Protein AF-A0A1R0KVY0-F1 (afdb_monomer_lite)

pLDDT: mean 84.38, std 12.81, range [40.25, 96.12]

Structure (mmCIF, N/CA/C/O backbone):
data_AF-A0A1R0KVY0-F1
#
_entry.id   AF-A0A1R0KVY0-F1
#
loop_
_atom_site.group_PDB
_atom_site.id
_atom_site.type_symbol
_atom_site.label_atom_id
_atom_site.label_alt_id
_atom_site.label_comp_id
_atom_site.label_asym_id
_atom_site.label_entity_id
_atom_site.label_seq_id
_atom_site.pdbx_PDB_ins_code
_atom_site.Cartn_x
_atom_site.Cartn_y
_atom_site.Cartn_z
_atom_site.occupancy
_atom_site.B_iso_or_equiv
_atom_site.auth_seq_id
_atom_site.auth_comp_id
_atom_site.auth_asym_id
_atom_site.auth_atom_id
_atom_site.pdbx_PDB_model_num
ATOM 1 N N . MET A 1 1 ? 13.710 7.139 -7.164 1.00 68.12 1 MET A N 1
ATOM 2 C CA . MET A 1 1 ? 12.888 6.381 -6.209 1.00 68.12 1 MET A CA 1
ATOM 3 C C . MET A 1 1 ? 11.463 6.122 -6.695 1.00 68.12 1 MET A C 1
ATOM 5 O O . MET A 1 1 ? 10.673 7.059 -6.857 1.00 68.12 1 MET A O 1
ATOM 9 N N . PHE A 1 2 ? 11.143 4.849 -6.929 1.00 74.94 2 PHE A N 1
ATOM 10 C CA . PHE A 1 2 ? 9.773 4.362 -7.120 1.00 74.94 2 PHE A CA 1
ATOM 11 C C . PHE A 1 2 ? 9.327 3.573 -5.892 1.00 74.94 2 PHE A C 1
ATOM 13 O O . PHE A 1 2 ? 10.147 2.952 -5.218 1.00 74.94 2 PHE A O 1
ATOM 20 N N . THR A 1 3 ? 8.024 3.618 -5.646 1.00 82.56 3 THR A N 1
ATOM 21 C CA . THR A 1 3 ? 7.345 2.920 -4.564 1.00 82.56 3 THR A CA 1
ATOM 22 C C . THR A 1 3 ? 6.184 2.162 -5.169 1.00 82.56 3 THR A C 1
ATOM 24 O O . THR A 1 3 ? 5.197 2.761 -5.602 1.00 82.56 3 THR A O 1
ATOM 27 N N . ASP A 1 4 ? 6.291 0.846 -5.179 1.00 87.94 4 ASP A N 1
ATOM 28 C CA . ASP A 1 4 ? 5.281 -0.018 -5.764 1.00 87.94 4 ASP A CA 1
ATOM 29 C C . ASP A 1 4 ? 4.568 -0.788 -4.655 1.00 87.94 4 ASP A C 1
ATOM 31 O O . ASP A 1 4 ? 5.200 -1.499 -3.878 1.00 87.94 4 ASP A O 1
ATOM 35 N N . VAL A 1 5 ? 3.243 -0.659 -4.580 1.00 89.44 5 VAL A N 1
ATOM 36 C CA . VAL A 1 5 ? 2.419 -1.496 -3.703 1.00 89.44 5 VAL A CA 1
ATOM 37 C C . VAL A 1 5 ? 1.972 -2.704 -4.504 1.00 89.44 5 VAL A C 1
ATOM 39 O O . VAL A 1 5 ? 1.269 -2.549 -5.501 1.00 89.44 5 VAL A O 1
ATOM 42 N N . PHE A 1 6 ? 2.366 -3.905 -4.098 1.00 91.56 6 PHE A N 1
ATOM 43 C CA . PHE A 1 6 ? 2.040 -5.124 -4.827 1.00 91.56 6 PHE A CA 1
ATOM 44 C C . PHE A 1 6 ? 1.429 -6.201 -3.937 1.00 91.56 6 PHE A C 1
ATOM 46 O O . PHE A 1 6 ? 1.715 -6.307 -2.747 1.00 91.56 6 PHE A O 1
ATOM 53 N N . SER A 1 7 ? 0.568 -7.005 -4.548 1.00 91.31 7 SER A N 1
ATOM 54 C CA . SER A 1 7 ? -0.065 -8.169 -3.942 1.00 91.31 7 SER A CA 1
ATOM 55 C C . SER A 1 7 ? 0.777 -9.414 -4.187 1.00 91.31 7 SER A C 1
ATOM 57 O O . SER A 1 7 ? 1.006 -9.770 -5.344 1.00 91.31 7 SER A O 1
ATOM 59 N N . ALA A 1 8 ? 1.112 -10.148 -3.131 1.00 86.00 8 ALA A N 1
ATOM 60 C CA . ALA A 1 8 ? 1.692 -11.480 -3.253 1.00 86.00 8 ALA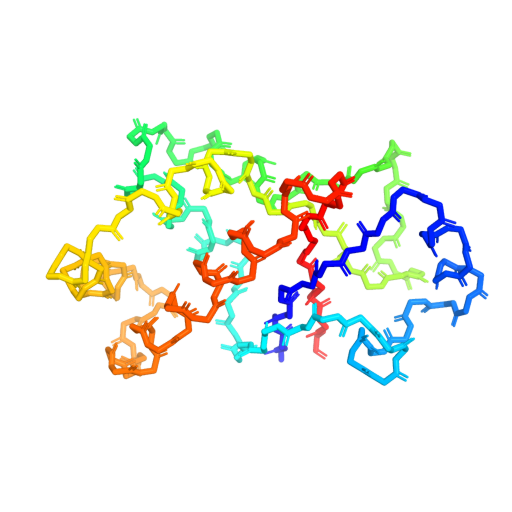 A CA 1
ATOM 61 C C . ALA A 1 8 ? 1.077 -12.456 -2.244 1.00 86.00 8 ALA A C 1
ATOM 63 O O . ALA A 1 8 ? 0.781 -12.105 -1.101 1.00 86.00 8 ALA A O 1
ATOM 64 N N . GLY A 1 9 ? 0.892 -13.702 -2.678 1.00 80.69 9 GLY A N 1
ATOM 65 C CA . GLY A 1 9 ? 0.482 -14.785 -1.792 1.00 80.69 9 GLY A CA 1
ATOM 66 C C . GLY A 1 9 ? 1.675 -15.299 -0.979 1.00 80.69 9 GLY A C 1
ATOM 67 O O . GLY A 1 9 ? 2.804 -15.276 -1.478 1.00 80.69 9 GLY A O 1
ATOM 68 N N . PRO A 1 10 ? 1.467 -15.845 0.233 1.00 72.19 10 PRO A N 1
ATOM 69 C CA . PRO A 1 10 ? 2.557 -16.396 1.046 1.00 72.19 10 PRO A CA 1
ATOM 70 C C . PRO A 1 10 ? 3.404 -17.441 0.297 1.00 72.19 10 PRO A C 1
ATOM 72 O O . PRO A 1 10 ? 4.618 -17.510 0.472 1.00 72.19 10 PRO A O 1
ATOM 75 N N . GLY A 1 11 ? 2.772 -18.218 -0.590 1.00 72.62 11 GLY A N 1
ATOM 76 C CA . GLY A 1 11 ? 3.431 -19.247 -1.396 1.00 72.62 11 GLY A CA 1
ATOM 77 C C . GLY A 1 11 ? 4.280 -18.736 -2.568 1.00 72.62 11 GLY A C 1
ATOM 78 O O . GLY A 1 11 ? 5.089 -19.503 -3.083 1.00 72.62 11 GLY A O 1
ATOM 79 N N . SER A 1 12 ? 4.142 -17.474 -3.000 1.00 80.06 12 SER A N 1
ATOM 80 C CA . SER A 1 12 ? 4.892 -16.933 -4.152 1.00 80.06 12 SER A CA 1
ATOM 81 C C . SER A 1 12 ? 6.171 -16.182 -3.756 1.00 80.06 12 SER A C 1
ATOM 83 O O . SER A 1 12 ? 7.087 -16.035 -4.569 1.00 80.06 12 SER A O 1
ATOM 85 N N . LEU A 1 13 ? 6.276 -15.749 -2.495 1.00 77.00 13 LEU A N 1
ATOM 86 C CA . LEU A 1 13 ? 7.424 -14.993 -1.979 1.00 77.00 13 LEU A CA 1
ATOM 87 C C . LEU A 1 13 ? 8.771 -15.731 -2.077 1.00 77.00 13 LEU A C 1
ATOM 89 O O . LEU A 1 13 ? 9.753 -15.077 -2.438 1.00 77.00 13 LEU A O 1
ATOM 93 N N . PRO A 1 14 ? 8.874 -17.055 -1.826 1.00 79.19 14 PRO A N 1
ATOM 94 C CA . PRO A 1 14 ? 10.147 -17.762 -1.975 1.00 79.19 14 PRO A CA 1
ATOM 95 C C . PRO A 1 14 ? 10.709 -17.691 -3.401 1.00 79.19 14 PRO A C 1
ATOM 97 O O . PRO A 1 14 ? 11.901 -17.448 -3.578 1.00 79.19 14 PRO A O 1
ATOM 100 N N . GLY A 1 15 ? 9.851 -17.837 -4.419 1.00 81.25 15 GLY A N 1
ATOM 101 C CA . GLY A 1 15 ? 10.252 -17.731 -5.826 1.00 81.25 15 GLY A CA 1
ATOM 102 C C . GLY A 1 15 ? 10.684 -16.314 -6.206 1.00 81.25 15 GLY A C 1
ATOM 103 O O . GLY A 1 15 ? 11.680 -16.131 -6.900 1.00 81.25 15 GLY A O 1
ATOM 104 N N . TYR A 1 16 ? 9.987 -15.304 -5.684 1.00 83.31 16 TYR A N 1
ATOM 105 C CA . TYR A 1 16 ? 10.343 -13.899 -5.887 1.00 83.31 16 TYR A CA 1
ATOM 106 C C . TYR A 1 16 ? 11.691 -13.529 -5.261 1.00 83.31 16 TYR A C 1
ATOM 108 O O . TYR A 1 16 ? 12.510 -12.856 -5.888 1.00 83.31 16 TYR A O 1
ATOM 116 N N . ARG A 1 17 ? 11.962 -14.042 -4.054 1.00 81.12 17 ARG A N 1
ATOM 117 C CA . ARG A 1 17 ? 13.262 -13.908 -3.388 1.00 81.12 17 ARG A CA 1
ATOM 118 C C . ARG A 1 17 ? 14.375 -14.597 -4.173 1.00 81.12 17 ARG A C 1
ATOM 120 O O . ARG A 1 17 ? 15.435 -14.010 -4.351 1.00 81.12 17 ARG A O 1
ATOM 127 N N . ALA A 1 18 ? 14.138 -15.814 -4.663 1.00 79.88 18 ALA A N 1
ATOM 128 C CA . ALA A 1 18 ? 15.114 -16.550 -5.469 1.00 79.88 18 ALA A CA 1
ATOM 129 C C . ALA A 1 18 ? 15.451 -15.838 -6.792 1.00 79.88 18 ALA A C 1
ATOM 131 O O . ALA A 1 18 ? 16.576 -15.936 -7.272 1.00 79.88 18 ALA A O 1
ATOM 132 N N . ALA A 1 19 ? 14.500 -15.085 -7.350 1.00 82.50 19 ALA A N 1
ATOM 133 C CA . ALA A 1 19 ? 14.704 -14.255 -8.535 1.00 82.50 19 ALA A CA 1
ATOM 134 C C . ALA A 1 19 ? 15.447 -12.931 -8.253 1.00 82.50 19 ALA A C 1
ATOM 136 O O . ALA A 1 19 ? 15.671 -12.158 -9.181 1.00 82.50 19 ALA A O 1
ATOM 137 N N . GLY A 1 20 ? 15.819 -12.652 -6.997 1.00 79.69 20 GLY A N 1
ATOM 138 C CA . GLY A 1 20 ? 16.522 -11.425 -6.618 1.00 79.69 20 GLY A CA 1
ATOM 139 C C . GLY A 1 20 ? 15.622 -10.192 -6.537 1.00 79.69 20 GLY A C 1
ATOM 140 O O . GLY A 1 20 ? 16.113 -9.080 -6.698 1.00 79.69 20 GLY A O 1
ATOM 141 N N . PHE A 1 21 ? 14.319 -10.380 -6.287 1.00 80.94 21 PHE A N 1
ATOM 142 C CA . PHE A 1 21 ? 13.331 -9.301 -6.157 1.00 80.94 21 PHE A CA 1
ATOM 143 C C . PHE A 1 21 ? 13.258 -8.359 -7.380 1.00 80.94 21 PHE A C 1
ATOM 145 O O . PHE A 1 21 ? 13.449 -7.144 -7.241 1.00 80.94 21 PHE A O 1
ATOM 152 N N . PRO A 1 22 ? 12.991 -8.904 -8.584 1.00 85.44 22 PRO A N 1
ATOM 153 C CA . PRO A 1 22 ? 12.807 -8.101 -9.793 1.00 85.44 22 PRO A CA 1
ATOM 154 C C . PRO A 1 22 ? 11.615 -7.145 -9.654 1.00 85.44 22 PRO A C 1
ATOM 156 O O . PRO A 1 22 ? 10.836 -7.253 -8.718 1.00 85.44 22 PRO A O 1
ATOM 159 N N . ASP A 1 23 ? 11.425 -6.231 -10.607 1.00 87.12 23 ASP A N 1
ATOM 160 C CA . ASP A 1 23 ? 10.242 -5.358 -10.636 1.00 87.12 23 ASP A CA 1
ATOM 161 C C . ASP A 1 23 ? 8.941 -6.190 -10.458 1.00 87.12 23 ASP A C 1
ATOM 163 O O . ASP A 1 23 ? 8.688 -7.090 -11.276 1.00 87.12 23 ASP A O 1
ATOM 167 N N . PRO A 1 24 ? 8.109 -5.905 -9.429 1.00 88.81 24 PRO A N 1
ATOM 168 C CA . PRO A 1 24 ? 6.937 -6.717 -9.096 1.00 88.81 24 PRO A CA 1
ATOM 169 C C . PRO A 1 24 ? 5.945 -6.876 -10.252 1.00 88.81 24 PRO A C 1
ATOM 171 O O . PRO A 1 24 ? 5.335 -7.934 -10.406 1.00 88.81 24 PRO A O 1
ATOM 174 N N . THR A 1 25 ? 5.805 -5.847 -11.095 1.00 90.69 25 THR A N 1
ATOM 175 C CA . THR A 1 25 ? 4.893 -5.890 -12.245 1.00 90.69 25 THR A CA 1
ATOM 176 C C . THR A 1 25 ? 5.412 -6.864 -13.296 1.00 90.69 25 THR A C 1
ATOM 178 O O . THR A 1 25 ? 4.652 -7.673 -13.819 1.00 90.69 25 THR A O 1
ATOM 181 N N . THR A 1 26 ? 6.712 -6.808 -13.605 1.00 89.44 26 THR A N 1
ATOM 182 C CA . THR A 1 26 ? 7.320 -7.707 -14.604 1.00 89.44 26 THR A CA 1
ATOM 183 C C . THR A 1 26 ? 7.402 -9.151 -14.114 1.00 89.44 26 THR A C 1
ATOM 185 O O . THR A 1 26 ? 7.359 -10.074 -14.923 1.00 89.44 26 THR A O 1
ATOM 188 N N . PHE A 1 27 ? 7.448 -9.351 -12.793 1.00 89.62 27 PHE A N 1
ATOM 189 C CA . PHE A 1 27 ? 7.349 -10.665 -12.162 1.00 89.62 27 PHE A CA 1
ATOM 190 C C . PHE A 1 27 ? 5.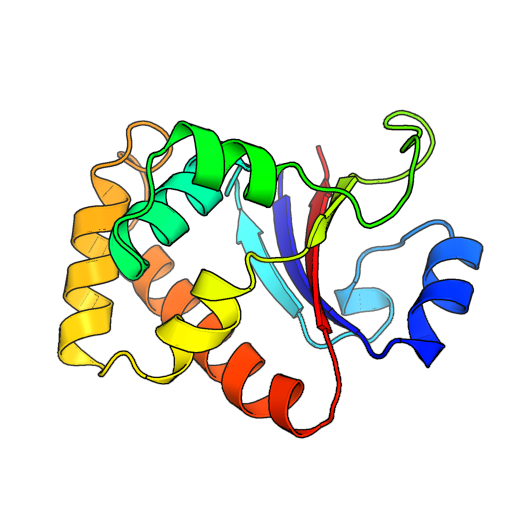922 -11.245 -12.170 1.00 89.62 27 PHE A C 1
ATOM 192 O O . PHE A 1 27 ? 5.740 -12.432 -11.906 1.00 89.62 27 PHE A O 1
ATOM 199 N N . GLY A 1 28 ? 4.911 -10.432 -12.493 1.00 90.94 28 GLY A N 1
ATOM 200 C CA . GLY A 1 28 ? 3.518 -10.863 -12.625 1.00 90.94 28 GLY A CA 1
ATOM 201 C C . GLY A 1 28 ? 2.643 -10.618 -11.395 1.00 90.94 28 GLY A C 1
ATOM 202 O O . GLY A 1 28 ? 1.530 -11.142 -11.333 1.00 90.94 28 GLY A O 1
ATOM 203 N N . TYR A 1 29 ? 3.099 -9.826 -10.422 1.00 92.25 29 TYR A N 1
ATOM 204 C CA . TYR A 1 29 ? 2.244 -9.402 -9.317 1.00 92.25 29 TYR A CA 1
ATOM 205 C C . TYR A 1 29 ? 1.294 -8.282 -9.733 1.00 92.25 29 TYR A C 1
ATOM 207 O O . TYR A 1 29 ? 1.620 -7.415 -10.544 1.00 92.25 29 TYR A O 1
ATOM 215 N N . ALA A 1 30 ? 0.100 -8.280 -9.135 1.00 94.00 30 ALA A N 1
ATOM 216 C CA . ALA A 1 30 ? -0.786 -7.131 -9.222 1.00 94.00 30 ALA A CA 1
ATOM 217 C C . ALA A 1 30 ? -0.141 -5.973 -8.450 1.00 94.00 30 ALA A C 1
ATOM 219 O O . ALA A 1 30 ? 0.102 -6.087 -7.247 1.00 94.00 30 ALA A O 1
ATOM 220 N N . THR A 1 31 ? 0.167 -4.882 -9.150 1.00 93.06 31 THR A N 1
ATOM 221 C CA . THR A 1 31 ? 0.989 -3.785 -8.630 1.00 93.06 31 THR A CA 1
ATOM 222 C C . THR A 1 31 ? 0.356 -2.433 -8.925 1.00 93.06 31 THR A C 1
ATOM 224 O O . THR A 1 31 ? -0.122 -2.179 -10.029 1.00 93.06 31 THR A O 1
ATOM 227 N N . VAL A 1 32 ? 0.401 -1.544 -7.939 1.00 93.94 32 VAL A N 1
ATOM 228 C CA . VAL A 1 32 ? 0.062 -0.128 -8.051 1.00 93.94 32 VAL A CA 1
ATOM 229 C C . VAL A 1 32 ? 1.342 0.673 -7.876 1.00 93.94 32 VAL A C 1
ATOM 231 O O . VAL A 1 32 ? 1.955 0.653 -6.809 1.00 93.94 32 VAL A O 1
ATOM 234 N N . ARG A 1 33 ? 1.746 1.384 -8.930 1.00 90.06 33 ARG A N 1
ATOM 235 C CA . ARG A 1 33 ? 2.989 2.155 -8.926 1.00 90.06 33 ARG A CA 1
ATOM 236 C C . ARG A 1 33 ? 2.780 3.575 -8.443 1.00 90.06 33 ARG A C 1
ATOM 238 O O . ARG A 1 33 ? 1.860 4.267 -8.877 1.00 90.06 33 ARG A O 1
ATOM 245 N N . ALA A 1 34 ? 3.712 4.040 -7.631 1.00 83.94 34 ALA A N 1
ATOM 246 C CA . ALA A 1 34 ? 3.855 5.429 -7.252 1.00 83.94 34 ALA A CA 1
ATOM 247 C C . ALA A 1 34 ? 5.303 5.876 -7.449 1.00 83.94 34 ALA A C 1
ATOM 249 O O . ALA A 1 34 ? 6.261 5.139 -7.235 1.00 83.94 34 ALA A O 1
ATOM 250 N N . LYS A 1 35 ? 5.488 7.137 -7.830 1.00 79.25 35 LYS A N 1
ATOM 251 C CA . LYS A 1 35 ? 6.812 7.766 -7.774 1.00 79.25 35 LYS A CA 1
ATOM 252 C C . LYS A 1 35 ? 6.987 8.375 -6.395 1.00 79.25 35 LYS A C 1
ATOM 254 O O . LYS A 1 35 ? 6.090 9.100 -5.987 1.00 79.25 35 LYS A O 1
ATOM 259 N N . GLY A 1 36 ? 8.131 8.175 -5.742 1.00 73.25 36 GLY A N 1
ATOM 260 C CA . GLY A 1 36 ? 8.553 8.854 -4.507 1.00 73.25 36 GLY A CA 1
ATOM 261 C C . GLY A 1 36 ? 7.519 8.904 -3.378 1.00 73.25 36 GLY A C 1
ATOM 262 O O . GLY A 1 36 ? 7.229 9.996 -2.899 1.00 73.25 36 GLY A O 1
ATOM 263 N N . LEU A 1 37 ? 6.946 7.757 -3.008 1.00 83.12 37 LEU A N 1
ATOM 264 C CA . LEU A 1 37 ? 6.242 7.597 -1.735 1.00 83.12 37 LEU A CA 1
ATOM 265 C C . LEU A 1 37 ? 7.185 6.878 -0.773 1.00 83.12 37 LEU A C 1
ATOM 267 O O . LEU A 1 37 ? 7.261 5.654 -0.746 1.00 83.12 37 LEU A O 1
ATOM 271 N N . ASP A 1 38 ? 7.970 7.636 -0.031 1.00 84.25 38 ASP A N 1
ATOM 272 C CA . ASP A 1 38 ? 8.883 7.057 0.947 1.00 84.25 38 ASP A CA 1
ATOM 273 C C . ASP A 1 38 ? 8.130 6.468 2.164 1.00 84.25 38 ASP A C 1
ATOM 275 O O . ASP A 1 38 ? 6.916 6.666 2.323 1.00 84.25 38 ASP A O 1
ATOM 279 N N . PRO A 1 39 ? 8.821 5.729 3.052 1.00 84.38 39 PRO A N 1
ATOM 280 C CA . PRO A 1 39 ? 8.206 5.216 4.275 1.00 84.38 39 PRO A CA 1
ATOM 281 C C . PRO A 1 39 ? 7.566 6.305 5.150 1.00 84.38 39 PRO A C 1
ATOM 283 O O . PRO A 1 39 ? 6.562 6.041 5.807 1.00 84.38 39 PRO A O 1
ATOM 286 N N . VAL A 1 40 ? 8.094 7.534 5.135 1.00 89.50 40 VAL A N 1
ATOM 287 C CA . VAL A 1 40 ? 7.542 8.693 5.863 1.00 89.50 40 VAL A CA 1
ATOM 288 C C . VAL A 1 40 ? 6.166 9.081 5.317 1.00 89.50 40 VAL A C 1
ATOM 290 O O . VAL A 1 40 ? 5.220 9.272 6.084 1.00 89.50 40 VAL A O 1
ATOM 293 N N . SER A 1 41 ? 6.026 9.128 3.995 1.00 90.69 41 SER A N 1
ATOM 294 C CA . SER A 1 41 ? 4.771 9.399 3.298 1.00 90.69 41 SER A CA 1
ATOM 295 C C . SER A 1 41 ? 3.733 8.323 3.608 1.00 90.69 41 SER A C 1
ATOM 297 O O . SER A 1 41 ? 2.583 8.640 3.910 1.00 90.69 41 SER A O 1
ATOM 299 N N . LEU A 1 42 ? 4.127 7.046 3.596 1.00 90.38 42 LEU A N 1
ATOM 300 C CA . LEU A 1 42 ? 3.233 5.933 3.940 1.00 90.38 42 LEU A CA 1
ATOM 301 C C . LEU A 1 42 ? 2.843 5.930 5.425 1.00 90.38 42 LEU A C 1
ATOM 303 O O . LEU A 1 42 ? 1.690 5.652 5.752 1.00 90.38 42 LEU A O 1
ATOM 307 N N . ALA A 1 43 ? 3.760 6.301 6.319 1.00 91.88 43 ALA A N 1
ATOM 308 C CA . ALA A 1 43 ? 3.461 6.475 7.736 1.00 91.88 43 ALA A CA 1
ATOM 309 C C . ALA A 1 43 ? 2.435 7.594 7.958 1.00 91.88 43 ALA A 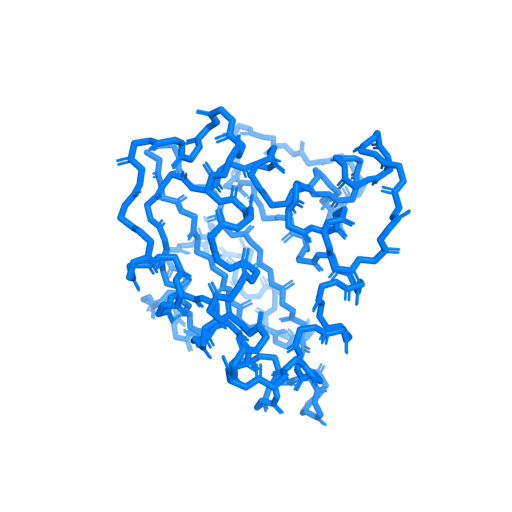C 1
ATOM 311 O O . ALA A 1 43 ? 1.501 7.429 8.736 1.00 91.88 43 ALA A O 1
ATOM 312 N N . ALA A 1 44 ? 2.548 8.712 7.239 1.00 93.81 44 ALA A N 1
ATOM 313 C CA . ALA A 1 44 ? 1.572 9.795 7.328 1.00 93.81 44 ALA A CA 1
ATOM 314 C C . ALA A 1 44 ? 0.165 9.365 6.884 1.00 93.81 44 ALA A C 1
ATOM 316 O O . ALA A 1 44 ? -0.818 9.772 7.499 1.00 93.81 44 ALA A O 1
ATOM 317 N N . LEU A 1 45 ? 0.061 8.508 5.863 1.00 94.38 45 LEU A N 1
ATOM 318 C CA . LEU A 1 45 ? -1.217 7.918 5.458 1.00 94.38 45 LEU A CA 1
ATOM 319 C C . LEU A 1 45 ? -1.813 7.043 6.571 1.00 94.38 45 LEU A C 1
ATOM 321 O O . LEU A 1 45 ? -3.010 7.119 6.834 1.00 94.38 45 LEU A O 1
ATOM 325 N N . ASP A 1 46 ? -0.984 6.230 7.228 1.00 94.62 46 ASP A N 1
ATOM 326 C CA . ASP A 1 46 ? -1.405 5.378 8.345 1.00 94.62 46 ASP A CA 1
ATOM 327 C C . ASP A 1 46 ? -1.921 6.211 9.531 1.00 94.62 46 ASP A C 1
ATOM 329 O O . ASP A 1 46 ? -2.995 5.921 10.057 1.00 94.62 46 ASP A O 1
ATOM 333 N N . VAL A 1 47 ? -1.230 7.302 9.885 1.00 95.50 47 VAL A N 1
ATOM 334 C CA . VAL A 1 47 ? -1.697 8.258 10.908 1.00 95.50 47 VAL A CA 1
ATOM 335 C C . VAL A 1 47 ? -3.066 8.831 10.542 1.00 95.50 47 VAL A C 1
ATOM 337 O O . VAL A 1 47 ? -3.971 8.814 11.368 1.00 95.50 47 VAL A O 1
ATOM 340 N N . LEU A 1 48 ? -3.247 9.299 9.303 1.00 95.00 48 LEU A N 1
ATOM 341 C CA . LEU A 1 48 ? -4.515 9.897 8.867 1.00 95.00 48 LEU A CA 1
ATOM 342 C C . LEU A 1 48 ? -5.681 8.901 8.857 1.00 95.00 48 LEU A C 1
ATOM 344 O O . LEU A 1 48 ? -6.823 9.293 9.083 1.00 95.00 48 LEU A O 1
ATOM 348 N N . LEU A 1 49 ? -5.409 7.627 8.573 1.00 94.69 49 LEU A N 1
ATOM 349 C CA . LEU A 1 49 ? -6.436 6.589 8.514 1.00 94.69 49 LEU A CA 1
ATOM 350 C C . LEU A 1 49 ? -6.805 6.028 9.887 1.00 94.69 49 LEU A C 1
ATOM 352 O O . LEU A 1 49 ? -7.964 5.677 10.095 1.00 94.69 49 LEU A O 1
ATOM 356 N N . SER A 1 50 ? -5.832 5.904 10.789 1.00 93.62 50 SER A N 1
ATOM 357 C CA . SER A 1 50 ? -5.976 5.100 12.007 1.00 93.62 50 SER A CA 1
ATOM 358 C C . SER A 1 50 ? -5.728 5.847 13.313 1.00 93.62 50 SER A C 1
ATOM 360 O O . SER A 1 50 ? -5.871 5.247 14.377 1.00 93.62 50 SER A O 1
ATOM 362 N N . ASP A 1 51 ? -5.362 7.129 13.240 1.00 93.19 51 ASP A N 1
ATOM 363 C CA . ASP A 1 51 ? -5.073 8.001 14.387 1.00 93.19 51 ASP A CA 1
ATOM 364 C C . ASP A 1 51 ? -3.973 7.457 15.322 1.00 93.19 51 ASP A C 1
ATOM 366 O O . ASP A 1 51 ? -3.886 7.786 16.506 1.00 93.19 51 ASP A O 1
ATOM 370 N N . VAL A 1 52 ? -3.098 6.589 14.801 1.00 94.50 52 VAL A N 1
A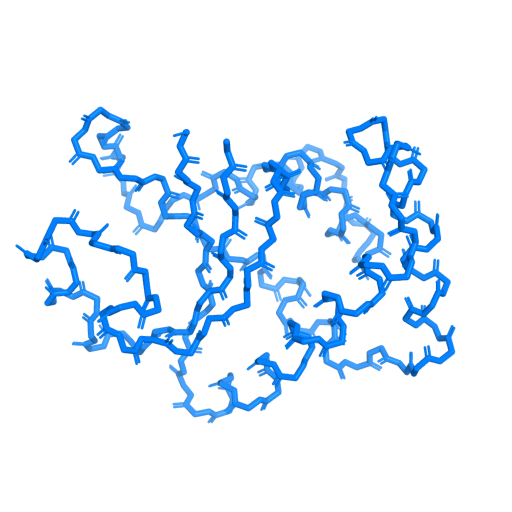TOM 371 C CA . VAL A 1 52 ? -1.939 6.102 15.556 1.00 94.50 52 VAL A CA 1
ATOM 372 C C . VAL A 1 52 ? -0.846 7.170 15.642 1.00 94.50 52 VAL A C 1
ATOM 374 O O . VAL A 1 52 ? -0.696 7.987 14.731 1.00 94.50 52 VAL A O 1
ATOM 377 N N . PRO A 1 53 ? 0.005 7.146 16.684 1.00 95.00 53 PRO A N 1
ATOM 378 C CA . PRO A 1 53 ? 1.154 8.038 16.752 1.00 95.00 53 PRO A CA 1
ATOM 379 C C . PRO A 1 53 ? 2.097 7.854 15.556 1.00 95.00 53 PRO A C 1
ATOM 381 O O . PRO A 1 53 ? 2.430 6.729 15.179 1.00 95.00 53 PRO A O 1
ATOM 384 N N . PHE A 1 54 ? 2.619 8.962 15.018 1.00 90.81 54 PHE A N 1
ATOM 385 C CA . PHE A 1 54 ? 3.516 8.944 13.855 1.00 90.81 54 PHE A CA 1
ATOM 386 C C . PHE A 1 54 ? 4.736 8.028 14.035 1.00 90.81 54 PHE A C 1
ATOM 388 O O . PHE A 1 54 ? 5.130 7.338 13.101 1.00 90.81 54 PHE A O 1
ATOM 395 N N . LYS A 1 55 ? 5.303 7.956 15.248 1.00 91.56 55 LYS A N 1
ATOM 396 C CA . LYS A 1 55 ? 6.414 7.042 15.555 1.00 91.56 55 LYS A CA 1
ATOM 397 C C . LYS A 1 55 ? 6.040 5.578 15.279 1.00 91.56 55 LYS A C 1
ATOM 399 O O . LYS A 1 55 ? 6.793 4.874 14.617 1.00 91.56 55 LYS A O 1
ATOM 404 N N . THR A 1 56 ? 4.864 5.148 15.731 1.00 90.19 56 THR A N 1
ATOM 405 C CA . THR A 1 56 ? 4.348 3.787 15.523 1.00 90.19 56 THR A CA 1
ATOM 406 C C . THR A 1 56 ? 4.043 3.518 14.050 1.00 90.19 56 THR A C 1
ATOM 408 O O . THR A 1 56 ? 4.344 2.439 13.534 1.00 90.19 56 THR A O 1
ATOM 411 N N . ALA A 1 57 ? 3.484 4.506 13.348 1.00 89.50 57 ALA A N 1
ATOM 412 C CA . ALA A 1 57 ? 3.262 4.419 11.907 1.00 89.50 57 ALA A CA 1
ATOM 413 C C . ALA A 1 57 ? 4.583 4.260 11.136 1.00 89.50 57 ALA A C 1
ATOM 415 O O . ALA A 1 57 ? 4.684 3.416 10.248 1.00 89.50 57 ALA A O 1
ATOM 416 N N . LEU A 1 58 ? 5.617 5.018 11.509 1.00 88.75 58 LEU A N 1
ATOM 417 C CA . LEU A 1 58 ? 6.932 4.955 10.877 1.00 88.75 58 LEU A CA 1
ATOM 418 C C . LEU A 1 58 ? 7.650 3.630 11.159 1.00 88.75 58 LEU A C 1
ATOM 420 O O . LEU A 1 58 ? 8.257 3.065 10.253 1.00 88.75 58 LEU A O 1
ATOM 424 N N . GLU A 1 59 ? 7.556 3.103 12.380 1.00 86.75 59 GLU A N 1
ATOM 425 C CA . GLU A 1 59 ? 8.051 1.760 12.715 1.00 86.75 59 GLU A CA 1
ATOM 426 C C . GLU A 1 59 ? 7.373 0.693 11.843 1.00 86.75 59 GLU A C 1
ATOM 428 O O . GLU A 1 59 ? 8.049 -0.168 11.287 1.00 86.75 59 GLU A O 1
ATOM 433 N N . THR A 1 60 ? 6.056 0.804 11.640 1.00 84.06 60 THR A N 1
ATOM 434 C CA . THR A 1 60 ? 5.293 -0.121 10.785 1.00 84.06 60 THR A CA 1
ATOM 435 C C . THR A 1 60 ? 5.688 0.005 9.310 1.00 84.06 60 THR A C 1
ATOM 437 O O . THR A 1 60 ? 5.883 -1.002 8.640 1.00 84.06 60 THR A O 1
ATOM 440 N N . ALA A 1 61 ? 5.855 1.227 8.795 1.00 82.12 61 ALA A N 1
ATOM 441 C CA . ALA A 1 61 ? 6.235 1.468 7.401 1.00 82.12 61 ALA A CA 1
ATOM 442 C C . ALA A 1 61 ? 7.653 0.971 7.063 1.00 82.12 61 ALA A C 1
ATOM 444 O O . ALA A 1 61 ? 7.928 0.638 5.909 1.00 82.12 61 ALA A O 1
ATOM 445 N N . ASN A 1 62 ? 8.535 0.907 8.066 1.00 79.25 62 ASN A N 1
ATOM 446 C CA . ASN A 1 62 ? 9.889 0.362 7.956 1.00 79.25 62 ASN A CA 1
ATOM 447 C C . ASN A 1 62 ? 9.975 -1.133 8.305 1.00 79.25 62 ASN A C 1
ATOM 449 O O . ASN A 1 62 ? 11.035 -1.740 8.129 1.00 79.25 62 ASN A O 1
ATOM 453 N N . ALA A 1 63 ? 8.890 -1.737 8.799 1.00 74.31 63 ALA A N 1
ATOM 454 C CA . ALA A 1 63 ? 8.884 -3.137 9.183 1.00 74.31 63 ALA A CA 1
ATOM 455 C C . ALA A 1 63 ? 9.108 -4.012 7.946 1.00 74.31 63 ALA A C 1
ATOM 457 O O . ALA A 1 63 ? 8.306 -4.051 7.009 1.00 74.31 63 ALA A O 1
ATOM 458 N N . THR A 1 64 ? 10.233 -4.718 7.950 1.00 64.12 64 THR A N 1
ATOM 459 C CA . THR A 1 64 ? 10.539 -5.721 6.935 1.00 64.12 64 THR A CA 1
ATOM 460 C C . THR A 1 64 ? 10.098 -7.084 7.472 1.00 64.12 64 THR A C 1
ATOM 462 O O . THR A 1 64 ? 10.357 -7.369 8.639 1.00 64.12 64 THR A O 1
ATOM 465 N N . PRO A 1 65 ? 9.466 -7.958 6.669 1.00 59.47 65 PRO A N 1
ATOM 466 C CA . PRO A 1 65 ? 8.977 -9.264 7.126 1.00 59.47 65 PRO A CA 1
ATOM 467 C C . PRO A 1 65 ? 10.081 -10.292 7.476 1.00 59.47 65 PRO A C 1
ATOM 469 O O . PRO A 1 65 ? 9.799 -11.484 7.559 1.00 59.47 65 PRO A O 1
ATOM 472 N N . VAL A 1 66 ? 11.336 -9.871 7.669 1.00 56.03 66 VAL A N 1
ATOM 473 C CA . VAL A 1 66 ? 12.475 -10.727 8.041 1.00 56.03 66 VAL A CA 1
ATOM 474 C C . VAL A 1 66 ? 13.279 -10.100 9.176 1.00 56.03 66 VAL A C 1
ATOM 476 O O . VAL A 1 66 ? 13.634 -8.924 9.113 1.00 56.03 66 VAL A O 1
ATOM 479 N N . ASP A 1 67 ? 13.629 -10.922 10.168 1.00 46.06 67 ASP A N 1
ATOM 480 C CA . ASP A 1 67 ? 14.631 -10.597 11.183 1.00 46.06 67 ASP A CA 1
ATOM 481 C C . ASP A 1 67 ? 15.996 -10.433 10.479 1.00 46.06 67 ASP A C 1
ATOM 483 O O . ASP A 1 67 ? 16.529 -11.402 9.942 1.00 46.06 67 ASP A O 1
ATOM 487 N N . ASN A 1 68 ? 16.549 -9.212 10.444 1.00 42.84 68 ASN A N 1
ATOM 488 C CA . ASN A 1 68 ? 17.752 -8.782 9.695 1.00 42.84 68 ASN A CA 1
ATOM 489 C C . ASN A 1 68 ? 17.616 -8.702 8.157 1.00 42.84 68 ASN A C 1
ATOM 491 O O . ASN A 1 68 ? 18.131 -9.558 7.430 1.00 42.84 68 ASN A O 1
ATOM 495 N N . PRO A 1 69 ? 17.009 -7.629 7.621 1.00 47.53 69 PRO A N 1
ATOM 496 C CA . PRO A 1 69 ? 17.081 -7.349 6.195 1.00 47.53 69 PRO A CA 1
ATOM 497 C C . PRO A 1 69 ? 18.476 -6.849 5.795 1.00 47.53 69 PRO A C 1
ATOM 499 O O . PRO A 1 69 ? 18.977 -5.860 6.328 1.00 47.53 69 PRO A O 1
ATOM 502 N N . ASP A 1 70 ? 19.097 -7.511 4.821 1.00 49.34 70 ASP A N 1
ATOM 503 C CA . ASP A 1 70 ? 20.278 -6.977 4.144 1.00 49.34 70 ASP A CA 1
ATOM 504 C C . ASP A 1 70 ? 19.835 -5.931 3.109 1.00 49.34 70 ASP A C 1
ATOM 506 O O . ASP A 1 70 ? 19.459 -6.257 1.981 1.00 49.34 70 ASP A O 1
ATOM 510 N N . LEU A 1 71 ? 19.862 -4.662 3.528 1.00 40.25 71 LEU A N 1
ATOM 511 C CA . LEU A 1 71 ? 19.445 -3.499 2.735 1.00 40.25 71 LEU A CA 1
ATOM 512 C C . LEU A 1 71 ? 20.356 -3.222 1.521 1.00 40.25 71 LEU A C 1
ATOM 514 O O . LEU A 1 71 ? 20.009 -2.382 0.693 1.00 40.25 71 LEU A O 1
ATOM 518 N N . TYR A 1 72 ? 21.504 -3.902 1.406 1.00 40.41 72 TYR A N 1
ATOM 519 C CA . TYR A 1 72 ? 22.427 -3.782 0.272 1.00 40.41 72 TYR A CA 1
ATOM 520 C C . TYR A 1 72 ? 22.352 -4.973 -0.696 1.00 40.41 72 TYR A C 1
ATOM 522 O O . TYR A 1 72 ? 22.837 -4.863 -1.823 1.00 40.41 72 TYR A O 1
ATOM 530 N N . ALA A 1 73 ? 21.723 -6.085 -0.297 1.00 44.19 73 ALA A N 1
ATOM 531 C CA . ALA A 1 73 ? 21.562 -7.281 -1.131 1.00 44.19 73 ALA A CA 1
ATOM 532 C C . ALA A 1 73 ? 20.154 -7.451 -1.735 1.00 44.19 73 ALA A C 1
ATOM 534 O O . ALA A 1 73 ? 19.967 -8.310 -2.599 1.00 44.19 73 ALA A O 1
ATOM 535 N N . ALA A 1 74 ? 19.162 -6.661 -1.307 1.00 45.78 74 ALA A N 1
ATOM 536 C CA . ALA A 1 74 ? 17.784 -6.753 -1.785 1.00 45.78 74 ALA A CA 1
ATOM 537 C C . ALA A 1 74 ? 17.043 -5.403 -1.698 1.00 45.78 74 ALA A C 1
ATOM 539 O O . ALA A 1 74 ? 17.273 -4.651 -0.752 1.00 45.78 74 ALA A O 1
ATOM 540 N N . PRO A 1 75 ? 16.122 -5.086 -2.629 1.00 57.31 75 PRO A N 1
ATOM 541 C CA . PRO A 1 75 ? 15.213 -3.956 -2.470 1.00 57.31 75 PRO A CA 1
ATOM 542 C C . PRO A 1 75 ? 14.417 -4.091 -1.169 1.00 57.31 75 PRO A C 1
ATOM 544 O O . PRO A 1 75 ? 14.026 -5.192 -0.768 1.00 57.31 75 PRO A O 1
ATOM 547 N N . VAL A 1 76 ? 14.171 -2.955 -0.515 1.00 61.06 76 VAL A N 1
ATOM 548 C CA . VAL A 1 76 ? 13.449 -2.909 0.758 1.00 61.06 76 VAL A CA 1
ATOM 549 C C . VAL A 1 76 ? 11.984 -3.225 0.480 1.00 61.06 76 VAL A C 1
ATOM 551 O O . VAL A 1 76 ? 11.226 -2.362 0.035 1.00 61.06 76 VAL A O 1
ATOM 554 N N . ILE A 1 77 ? 11.611 -4.486 0.696 1.00 68.25 77 ILE A N 1
ATOM 555 C CA . ILE A 1 77 ? 10.224 -4.938 0.660 1.00 68.25 77 ILE A CA 1
ATOM 556 C C . ILE A 1 77 ? 9.673 -4.840 2.074 1.00 68.25 77 ILE A C 1
ATOM 558 O O . ILE A 1 77 ? 9.921 -5.728 2.885 1.00 68.25 77 ILE A O 1
ATOM 562 N N . THR A 1 78 ? 8.931 -3.781 2.381 1.00 77.19 78 THR A N 1
ATOM 563 C CA . THR A 1 78 ? 8.172 -3.708 3.637 1.00 77.19 78 THR A CA 1
ATOM 564 C C . THR A 1 78 ? 6.749 -4.203 3.426 1.00 77.19 78 THR A C 1
ATOM 566 O O . THR A 1 78 ? 6.282 -4.362 2.296 1.00 77.19 78 THR A O 1
ATOM 569 N N . THR A 1 79 ? 6.044 -4.512 4.505 1.00 80.94 79 THR A N 1
ATOM 570 C CA . THR A 1 79 ? 4.601 -4.764 4.436 1.00 80.94 79 THR A CA 1
ATOM 571 C C . THR A 1 79 ? 3.850 -3.442 4.464 1.00 80.94 79 THR A C 1
ATOM 573 O O . THR A 1 79 ? 4.184 -2.557 5.254 1.00 80.94 79 THR A O 1
ATOM 576 N N . LEU A 1 80 ? 2.802 -3.305 3.649 1.00 84.94 80 LEU A N 1
ATOM 577 C CA . LEU A 1 80 ? 1.869 -2.198 3.841 1.00 84.94 80 LEU A CA 1
ATOM 578 C C . LEU A 1 80 ? 1.190 -2.376 5.206 1.00 84.94 80 LEU A C 1
ATOM 580 O O . LEU A 1 80 ? 0.757 -3.479 5.532 1.00 84.94 80 LEU A O 1
ATOM 584 N N . SER A 1 81 ? 1.105 -1.301 5.995 1.00 88.75 81 SER A N 1
ATOM 585 C CA . SER A 1 81 ? 0.525 -1.334 7.344 1.00 88.75 81 SER A CA 1
ATOM 586 C C . SER A 1 81 ? -0.833 -2.041 7.363 1.00 88.75 81 SER A C 1
ATOM 588 O O . SER A 1 81 ? -1.725 -1.705 6.582 1.00 88.75 81 SER A O 1
ATOM 590 N N . GLU A 1 82 ? -1.018 -2.985 8.289 1.00 87.56 82 GLU A N 1
ATOM 591 C CA . GLU A 1 82 ? -2.278 -3.721 8.458 1.00 87.56 82 GLU A CA 1
ATOM 592 C C . GLU A 1 82 ? -3.470 -2.784 8.706 1.00 87.56 82 GLU A C 1
ATOM 594 O O . GLU A 1 82 ? -4.594 -3.055 8.279 1.00 87.56 82 GLU A O 1
ATOM 599 N N . ARG A 1 83 ? -3.225 -1.633 9.344 1.00 92.00 83 ARG A N 1
ATOM 600 C CA . ARG A 1 83 ? -4.234 -0.587 9.554 1.00 92.00 83 ARG A CA 1
ATOM 601 C C . ARG A 1 83 ? -4.654 0.046 8.233 1.00 92.00 83 ARG A C 1
ATOM 603 O O . ARG A 1 83 ? -5.842 0.144 7.952 1.00 92.00 83 ARG A O 1
ATOM 610 N N . VAL A 1 84 ? -3.695 0.382 7.370 1.00 91.69 84 VAL A N 1
ATOM 611 C CA . VAL A 1 84 ? -3.988 0.886 6.019 1.00 91.69 84 VAL A CA 1
ATOM 612 C C . VAL A 1 84 ? -4.739 -0.173 5.209 1.00 91.69 84 VAL A C 1
ATOM 614 O O . VAL A 1 84 ? -5.758 0.135 4.593 1.00 91.69 84 VAL A O 1
ATOM 617 N N . VAL A 1 85 ? -4.285 -1.428 5.250 1.00 90.88 85 VAL A N 1
ATOM 618 C CA . VAL A 1 85 ? -4.907 -2.551 4.531 1.00 90.88 85 VAL A CA 1
ATOM 619 C C . VAL A 1 85 ? -6.349 -2.800 4.990 1.00 90.88 85 VAL A C 1
ATOM 621 O O . VAL A 1 85 ? -7.205 -3.086 4.154 1.00 90.88 85 VAL A O 1
ATOM 624 N N . SER A 1 86 ? -6.640 -2.658 6.285 1.00 90.81 86 SER A N 1
ATOM 625 C CA . SER A 1 86 ? -7.978 -2.881 6.850 1.00 90.81 86 SER A CA 1
ATOM 626 C C . SER A 1 86 ? -8.920 -1.684 6.694 1.00 90.81 86 SER A C 1
ATOM 628 O O . SER A 1 86 ? -10.102 -1.873 6.407 1.00 90.81 86 SER A O 1
ATOM 630 N N . MET A 1 87 ? -8.423 -0.454 6.842 1.00 94.38 87 MET A N 1
ATOM 631 C CA . MET A 1 87 ? -9.259 0.751 6.876 1.00 94.38 87 MET A CA 1
ATOM 632 C C . MET A 1 87 ? -9.491 1.365 5.497 1.00 94.38 87 MET A C 1
ATOM 634 O O . MET A 1 87 ? -10.616 1.759 5.186 1.00 94.38 87 MET A O 1
ATOM 638 N N . LEU A 1 88 ? -8.468 1.412 4.634 1.00 94.44 88 LEU A N 1
ATOM 639 C CA . LEU A 1 88 ? -8.571 2.044 3.314 1.00 94.44 88 LEU A CA 1
ATOM 640 C C . LEU A 1 88 ? -9.721 1.470 2.455 1.00 94.44 88 LEU A C 1
ATOM 642 O O . LEU A 1 88 ? -10.441 2.262 1.839 1.00 94.44 88 LEU A O 1
ATOM 646 N N . PRO A 1 89 ? -9.982 0.143 2.430 1.00 94.56 89 PRO A N 1
ATOM 647 C CA . PRO A 1 89 ? -11.138 -0.440 1.744 1.00 94.56 89 PRO A CA 1
ATOM 648 C C . PRO A 1 89 ? -12.497 0.110 2.167 1.00 94.56 89 PRO A C 1
ATOM 650 O O . PRO A 1 89 ? -13.414 0.085 1.347 1.00 94.56 89 PRO A O 1
ATOM 653 N N . ALA A 1 90 ? -12.650 0.583 3.404 1.00 93.56 90 ALA A N 1
ATOM 654 C CA . ALA A 1 90 ? -13.913 1.094 3.933 1.00 93.56 90 ALA A CA 1
ATOM 655 C C . ALA A 1 90 ? -14.126 2.592 3.645 1.00 93.56 90 ALA A C 1
ATOM 657 O O . ALA A 1 90 ? -15.240 3.093 3.794 1.00 93.56 90 ALA A O 1
ATOM 658 N N . VAL A 1 91 ? -13.091 3.310 3.196 1.00 93.62 91 VAL A N 1
ATOM 659 C CA . VAL A 1 91 ? -13.174 4.744 2.891 1.00 93.62 91 VAL A CA 1
ATOM 660 C C . VAL A 1 91 ? -14.028 4.971 1.636 1.00 93.62 91 VAL A C 1
ATOM 662 O O . VAL A 1 91 ? -13.699 4.497 0.540 1.00 93.62 91 VAL A O 1
ATOM 665 N N . GLY A 1 92 ? -15.134 5.705 1.798 1.00 91.94 92 GLY A N 1
ATOM 666 C CA . GLY A 1 92 ? -16.007 6.139 0.701 1.00 91.94 92 GLY A CA 1
ATOM 667 C C . GLY A 1 92 ? -15.329 7.152 -0.229 1.00 91.94 92 GLY A C 1
ATOM 668 O O . GLY A 1 92 ? -14.363 7.800 0.161 1.00 91.94 92 GLY A O 1
ATOM 669 N N . ASP A 1 93 ? -15.829 7.296 -1.458 1.00 90.00 93 ASP A N 1
ATOM 670 C CA . ASP A 1 93 ? -15.179 8.106 -2.507 1.00 90.00 93 ASP A CA 1
ATOM 671 C C . ASP A 1 93 ? -15.002 9.582 -2.115 1.00 90.00 93 ASP A C 1
ATOM 673 O O . ASP A 1 93 ? -13.908 10.128 -2.258 1.00 90.00 93 ASP A O 1
ATOM 677 N N . ASP A 1 94 ? -16.027 10.201 -1.524 1.00 89.50 94 ASP A N 1
ATOM 678 C CA . ASP A 1 94 ? -15.954 11.593 -1.056 1.00 89.50 94 ASP A CA 1
ATOM 679 C C . ASP A 1 94 ? -14.907 11.784 0.051 1.00 89.50 94 ASP A C 1
ATOM 681 O O . ASP A 1 94 ? -14.215 12.804 0.110 1.00 89.50 94 ASP A O 1
ATOM 685 N N . SER A 1 95 ? -14.774 10.796 0.938 1.00 93.25 95 SER A N 1
ATOM 686 C CA . SER A 1 95 ? -13.776 10.804 2.011 1.00 93.25 95 SER A CA 1
ATOM 687 C C . SER A 1 95 ? -12.373 10.525 1.479 1.00 93.25 95 SER A C 1
ATOM 689 O O . SER A 1 95 ? -11.403 11.045 2.022 1.00 93.25 95 SER A O 1
ATOM 691 N N . LEU A 1 96 ? -12.251 9.757 0.395 1.00 93.75 96 LEU A N 1
ATOM 692 C CA . LEU A 1 96 ? -10.974 9.446 -0.240 1.00 93.75 96 LEU A CA 1
ATOM 693 C C . LEU A 1 96 ? -10.340 10.691 -0.876 1.00 93.75 96 LEU A C 1
ATOM 695 O O . LEU A 1 96 ? -9.130 10.889 -0.771 1.00 93.75 96 LEU A O 1
ATOM 699 N N . GLY A 1 97 ? -11.157 11.561 -1.478 1.00 92.75 97 GLY A N 1
ATOM 700 C CA . GLY A 1 97 ? -10.701 12.855 -1.994 1.00 92.75 97 GLY A CA 1
ATOM 701 C C . GLY A 1 97 ? -10.192 13.795 -0.894 1.00 92.75 97 GLY A C 1
ATOM 702 O O . GLY A 1 97 ? -9.164 14.457 -1.065 1.00 92.75 97 GLY A O 1
ATOM 703 N N . ARG A 1 98 ? -10.865 13.817 0.266 1.00 93.38 98 ARG A N 1
ATOM 704 C CA . ARG A 1 98 ? -10.394 14.569 1.445 1.00 93.38 98 ARG A CA 1
ATOM 705 C C . ARG A 1 98 ? -9.096 13.990 1.988 1.00 93.38 98 ARG A C 1
ATOM 707 O O . ARG A 1 98 ? -8.132 14.730 2.125 1.00 93.38 98 ARG A O 1
ATOM 714 N N . LEU A 1 99 ? -9.029 12.668 2.152 1.00 94.81 99 LEU A N 1
ATOM 715 C CA . LEU A 1 99 ? -7.819 11.971 2.584 1.00 94.81 99 LEU A CA 1
ATOM 716 C C . LEU A 1 99 ? -6.620 12.298 1.684 1.00 94.81 99 LEU A C 1
ATOM 718 O O . LEU A 1 99 ? -5.543 12.576 2.192 1.00 94.81 99 LEU A O 1
ATOM 722 N N . ALA A 1 100 ? -6.795 12.325 0.359 1.00 93.81 100 ALA A N 1
ATOM 723 C CA . ALA A 1 100 ? -5.730 12.716 -0.569 1.00 93.81 100 ALA A CA 1
ATOM 724 C C . ALA A 1 100 ? -5.254 14.165 -0.348 1.00 93.81 100 ALA A C 1
ATOM 726 O O . ALA A 1 100 ? -4.060 14.456 -0.440 1.00 93.81 100 ALA A O 1
ATOM 727 N N . THR A 1 101 ? -6.189 15.071 -0.056 1.00 93.00 101 THR A N 1
ATOM 728 C CA . THR A 1 101 ? -5.913 16.494 0.195 1.00 93.00 101 THR A CA 1
ATOM 729 C C . THR A 1 101 ? -5.183 16.704 1.521 1.00 93.00 101 THR A C 1
ATOM 731 O O . THR A 1 101 ? -4.226 17.481 1.572 1.00 93.00 101 THR A O 1
ATOM 734 N N . ASP A 1 102 ? -5.597 15.985 2.563 1.00 93.69 102 ASP A N 1
ATOM 735 C CA . ASP A 1 102 ? -4.988 16.032 3.892 1.00 93.69 102 ASP A CA 1
ATOM 736 C C . ASP A 1 102 ? -3.605 15.375 3.872 1.00 93.69 102 ASP A C 1
ATOM 738 O O . ASP A 1 102 ? -2.635 15.924 4.392 1.00 93.69 102 ASP A O 1
ATOM 742 N N . TRP A 1 103 ? -3.470 14.247 3.172 1.00 94.12 103 TRP A N 1
ATOM 743 C CA . TRP A 1 103 ? -2.198 13.550 3.008 1.00 94.12 103 TRP A CA 1
ATOM 744 C C . TRP A 1 103 ? -1.156 14.396 2.276 1.00 94.12 103 TRP A C 1
ATOM 746 O O . TRP A 1 103 ? 0.011 14.411 2.667 1.00 94.12 103 TRP A O 1
ATOM 756 N N . ARG A 1 104 ? -1.580 15.189 1.284 1.00 93.19 104 ARG A N 1
ATOM 757 C CA . ARG A 1 104 ? -0.711 16.152 0.593 1.00 93.19 104 ARG A CA 1
ATOM 758 C C . ARG A 1 104 ? -0.103 17.206 1.526 1.00 93.19 104 ARG A C 1
ATOM 760 O O . ARG A 1 104 ? 0.951 17.742 1.199 1.00 93.19 104 ARG A O 1
ATOM 767 N N . GLN A 1 105 ? -0.729 17.512 2.666 1.0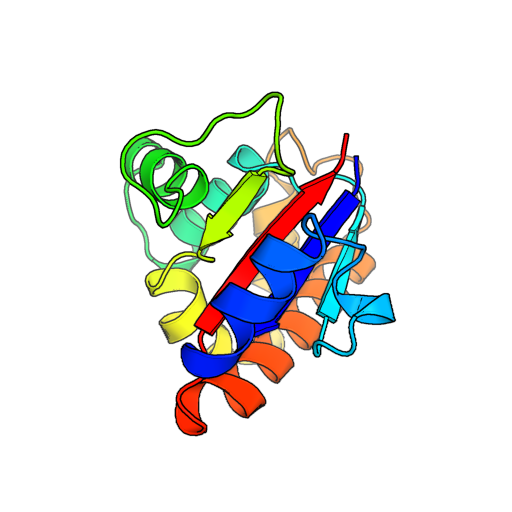0 91.94 105 GLN A N 1
ATOM 768 C CA . GLN A 1 105 ? -0.171 18.479 3.622 1.00 91.94 105 GLN A CA 1
ATOM 769 C C . GLN A 1 105 ? 1.128 17.979 4.271 1.00 91.94 105 GLN A C 1
ATOM 771 O O . GLN A 1 105 ? 1.835 18.760 4.908 1.00 91.94 105 GLN A O 1
ATOM 776 N N . ASN A 1 106 ? 1.472 16.697 4.105 1.00 88.94 106 ASN A N 1
ATOM 777 C CA . ASN A 1 106 ? 2.775 16.189 4.497 1.00 88.94 106 ASN A CA 1
ATOM 778 C C . ASN A 1 106 ? 3.900 16.870 3.677 1.00 88.94 106 ASN A C 1
ATOM 780 O O . ASN A 1 106 ? 3.795 16.929 2.448 1.00 88.94 106 ASN A O 1
ATOM 784 N N . PRO A 1 107 ? 4.992 17.337 4.315 1.00 86.88 107 PRO A N 1
ATOM 785 C CA . PRO A 1 107 ? 6.113 17.982 3.626 1.00 86.88 107 PRO A CA 1
ATOM 786 C C . PRO A 1 107 ? 6.686 17.191 2.440 1.00 86.88 107 PRO A C 1
ATOM 788 O O . PRO A 1 107 ? 7.011 17.795 1.419 1.00 86.88 107 PRO A O 1
ATOM 791 N N . GLU A 1 108 ? 6.729 15.859 2.523 1.00 84.25 108 GLU A N 1
ATOM 792 C CA . GLU A 1 108 ? 7.236 14.981 1.454 1.00 84.25 108 GLU A CA 1
ATOM 793 C C . GLU A 1 108 ? 6.328 14.969 0.208 1.00 84.25 108 GLU A C 1
ATOM 795 O O . GLU A 1 108 ? 6.743 14.630 -0.906 1.00 84.25 108 GLU A O 1
ATOM 800 N N . LEU A 1 109 ? 5.067 15.379 0.371 1.00 87.81 109 LEU A N 1
ATOM 801 C CA . LEU A 1 109 ? 4.030 15.331 -0.658 1.00 87.81 109 LEU A CA 1
ATOM 802 C C . LEU A 1 109 ? 3.536 16.712 -1.095 1.00 87.81 109 LEU A C 1
ATOM 804 O O . LEU A 1 109 ? 2.710 16.791 -2.001 1.00 87.81 109 LEU A O 1
ATOM 808 N N . ILE A 1 110 ? 4.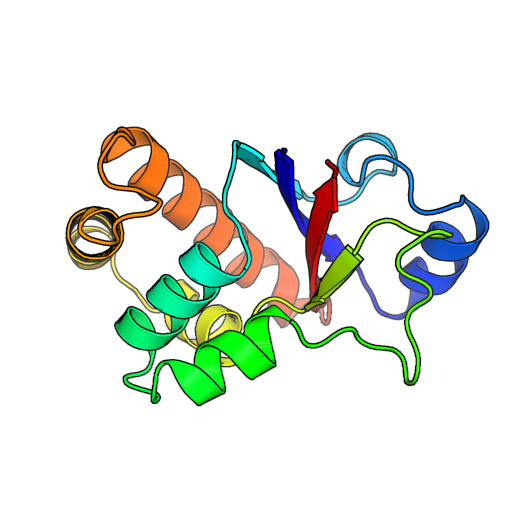055 17.805 -0.533 1.00 84.94 110 ILE A N 1
ATOM 809 C CA . ILE A 1 110 ? 3.514 19.158 -0.752 1.00 84.94 110 ILE A CA 1
ATOM 810 C C . ILE A 1 110 ? 3.466 19.571 -2.237 1.00 84.94 110 ILE A C 1
ATOM 812 O O . ILE A 1 110 ? 2.514 20.216 -2.699 1.00 84.94 110 ILE A O 1
ATOM 816 N N . ASN A 1 111 ? 4.451 19.106 -3.013 1.00 85.31 111 ASN A N 1
ATOM 817 C CA . ASN A 1 111 ? 4.591 19.354 -4.451 1.00 85.31 111 ASN A CA 1
ATOM 818 C C . ASN A 1 111 ? 3.854 18.330 -5.333 1.00 85.31 111 ASN A C 1
ATOM 820 O O . ASN A 1 111 ? 3.971 18.371 -6.558 1.00 85.31 111 ASN A O 1
ATOM 824 N N . ARG A 1 112 ? 3.121 17.384 -4.739 1.00 85.44 112 ARG A N 1
ATOM 825 C CA . ARG A 1 112 ? 2.375 16.359 -5.474 1.00 85.44 112 ARG A CA 1
ATOM 826 C C . ARG A 1 112 ? 1.037 16.883 -5.953 1.00 85.44 112 ARG A C 1
ATOM 828 O O . ARG A 1 112 ? 0.368 17.657 -5.273 1.00 85.44 112 ARG A O 1
ATOM 835 N N . ASP A 1 113 ? 0.634 16.387 -7.116 1.00 87.06 113 ASP A N 1
ATOM 836 C CA . ASP A 1 113 ? -0.712 16.580 -7.635 1.00 87.06 113 ASP A CA 1
ATOM 837 C C . ASP A 1 113 ? -1.728 15.813 -6.758 1.00 87.06 113 ASP A C 1
ATOM 839 O O . ASP A 1 113 ? -1.630 14.583 -6.655 1.00 87.06 113 ASP A O 1
ATOM 843 N N . PRO A 1 114 ? -2.714 16.499 -6.145 1.00 85.38 114 PRO A N 1
ATOM 844 C CA . PRO A 1 114 ? -3.800 15.855 -5.405 1.00 85.38 114 PRO A CA 1
ATOM 845 C C . PRO A 1 114 ? -4.552 14.800 -6.219 1.00 85.38 114 PRO A C 1
ATOM 847 O O . PRO A 1 114 ? -4.972 13.782 -5.672 1.00 85.38 114 PRO A O 1
ATOM 850 N N . THR A 1 115 ? -4.709 15.017 -7.527 1.00 89.38 115 THR A N 1
ATOM 851 C CA . THR A 1 115 ? -5.431 14.094 -8.415 1.00 89.38 115 THR A CA 1
ATOM 852 C C . THR A 1 115 ? -4.673 12.780 -8.555 1.00 89.38 115 THR A C 1
ATOM 854 O O . THR A 1 115 ? -5.272 11.702 -8.514 1.00 89.38 115 THR A O 1
ATOM 857 N N . ALA A 1 116 ? -3.343 12.854 -8.654 1.00 90.38 116 ALA A N 1
ATOM 858 C CA . ALA A 1 116 ? -2.478 11.683 -8.682 1.00 90.38 116 ALA A CA 1
ATOM 859 C C . ALA A 1 116 ? -2.524 10.909 -7.354 1.00 90.38 116 ALA A C 1
ATOM 861 O O . ALA A 1 116 ? -2.635 9.685 -7.376 1.00 90.38 116 ALA A O 1
ATOM 862 N N . LEU A 1 117 ? -2.505 11.604 -6.208 1.00 91.75 117 LEU A N 1
ATOM 863 C CA . LEU A 1 117 ? -2.631 10.968 -4.888 1.00 91.75 117 LEU A CA 1
ATOM 864 C C . LEU A 1 117 ? -3.992 10.286 -4.714 1.00 91.75 117 LEU A C 1
ATOM 866 O O . LEU A 1 117 ? -4.056 9.142 -4.272 1.00 91.75 117 LEU A O 1
ATOM 870 N N . HIS A 1 118 ? -5.077 10.949 -5.117 1.00 94.00 118 HIS A N 1
ATOM 871 C CA . HIS A 1 118 ? -6.416 10.370 -5.070 1.00 94.00 118 HIS A CA 1
ATOM 872 C C . HIS A 1 118 ? -6.530 9.133 -5.972 1.00 94.00 118 HIS A C 1
ATOM 874 O O . HIS A 1 118 ? -7.009 8.092 -5.528 1.00 94.00 118 HIS A O 1
ATOM 880 N N . THR A 1 119 ? -6.034 9.214 -7.209 1.00 93.88 119 THR A N 1
ATOM 881 C CA . THR A 1 119 ? -6.025 8.080 -8.149 1.00 93.88 119 THR A CA 1
ATOM 882 C C . THR A 1 119 ? -5.241 6.901 -7.578 1.00 93.88 119 THR A C 1
ATOM 884 O O . THR A 1 119 ? -5.704 5.762 -7.621 1.00 93.88 119 THR A O 1
ATOM 887 N N . TRP A 1 120 ? -4.077 7.170 -6.986 1.00 94.25 120 TRP A N 1
ATOM 888 C CA . TRP A 1 120 ? -3.274 6.140 -6.341 1.00 94.25 120 TRP A CA 1
ATOM 889 C C . TRP A 1 120 ? -4.022 5.494 -5.167 1.00 94.25 120 TRP A C 1
ATOM 891 O O . TRP A 1 120 ? -4.113 4.270 -5.099 1.00 94.25 120 TRP A O 1
ATOM 901 N N . LEU A 1 121 ? -4.652 6.290 -4.296 1.00 95.44 121 LEU A N 1
ATOM 902 C CA . LEU A 1 121 ? -5.466 5.776 -3.190 1.00 95.44 121 LEU A CA 1
ATOM 903 C C . LEU A 1 121 ? -6.633 4.912 -3.688 1.00 95.44 121 LEU A C 1
ATOM 905 O O . LEU A 1 121 ? -6.915 3.872 -3.096 1.00 95.44 121 LEU A O 1
ATOM 909 N N . GLN A 1 122 ? -7.285 5.283 -4.795 1.00 96.12 122 GLN A N 1
ATOM 910 C CA . GLN A 1 122 ? -8.339 4.469 -5.412 1.00 96.12 122 GLN A CA 1
ATOM 911 C C . GLN A 1 122 ? -7.808 3.117 -5.898 1.00 96.12 122 GLN A C 1
ATOM 913 O O . GLN A 1 122 ? -8.450 2.086 -5.679 1.00 96.12 122 GLN A O 1
ATOM 918 N N . GLN A 1 123 ? -6.638 3.117 -6.537 1.00 95.69 123 GLN A N 1
ATOM 919 C CA . GLN A 1 123 ? -5.990 1.909 -7.037 1.00 95.69 123 GLN A CA 1
ATOM 920 C C . GLN A 1 123 ? -5.557 0.987 -5.894 1.00 95.69 123 GLN A C 1
ATOM 922 O O . GLN A 1 123 ? -5.859 -0.204 -5.939 1.00 95.69 123 GLN A O 1
ATOM 927 N N . VAL A 1 124 ? -4.929 1.520 -4.840 1.00 95.12 124 VAL A N 1
ATOM 928 C CA . VAL A 1 124 ? -4.546 0.729 -3.658 1.00 95.12 124 VAL A CA 1
ATOM 929 C C . VAL A 1 124 ? -5.780 0.216 -2.924 1.00 95.12 124 VAL A C 1
ATOM 931 O O . VAL A 1 124 ? -5.835 -0.959 -2.575 1.00 95.12 124 VAL A O 1
ATOM 934 N N . ARG A 1 125 ? -6.823 1.040 -2.762 1.00 95.88 125 ARG A N 1
ATOM 935 C CA . ARG A 1 125 ? -8.102 0.610 -2.178 1.00 95.88 125 ARG A CA 1
ATOM 936 C C . ARG A 1 125 ? -8.695 -0.574 -2.938 1.00 95.88 125 ARG A C 1
ATOM 938 O O . ARG A 1 125 ? -9.152 -1.534 -2.318 1.00 95.88 125 ARG A O 1
ATOM 945 N N . LYS A 1 126 ? -8.694 -0.510 -4.273 1.00 95.75 126 LYS A N 1
ATOM 946 C CA . LYS A 1 126 ? -9.139 -1.612 -5.130 1.00 95.75 126 LYS A CA 1
ATOM 947 C C . LYS A 1 126 ? -8.253 -2.844 -4.946 1.00 95.75 126 LYS A C 1
ATOM 949 O O . LYS A 1 126 ? -8.787 -3.925 -4.728 1.00 95.75 126 LYS A O 1
ATOM 954 N N . LEU A 1 127 ? -6.931 -2.672 -4.956 1.00 94.81 127 LEU A N 1
ATOM 955 C CA . LEU A 1 127 ? -5.984 -3.764 -4.747 1.00 94.81 127 LEU A CA 1
ATOM 956 C C . LEU A 1 127 ? -6.239 -4.470 -3.408 1.00 94.81 127 LEU A C 1
ATOM 958 O O . LEU A 1 127 ? -6.357 -5.690 -3.397 1.00 94.81 127 LEU A O 1
ATOM 962 N N . CYS A 1 128 ? -6.415 -3.730 -2.308 1.00 93.56 128 CYS A N 1
ATOM 963 C CA . CYS A 1 128 ? -6.744 -4.297 -0.998 1.00 93.56 128 CYS A CA 1
ATOM 964 C C . CYS A 1 128 ? -8.053 -5.104 -1.026 1.00 93.56 128 CYS A C 1
ATOM 966 O O . CYS A 1 128 ? -8.083 -6.231 -0.534 1.00 93.56 128 CYS A O 1
ATOM 968 N N . ARG A 1 129 ? -9.121 -4.561 -1.632 1.00 94.25 129 ARG A N 1
ATOM 969 C CA . ARG A 1 129 ? -10.427 -5.242 -1.734 1.00 94.25 129 ARG A CA 1
ATOM 970 C C . ARG A 1 129 ? -10.360 -6.540 -2.535 1.00 94.25 129 ARG A C 1
ATOM 972 O O . ARG A 1 129 ? -10.997 -7.511 -2.148 1.00 94.25 129 ARG A O 1
ATOM 979 N N . ASP A 1 130 ? -9.602 -6.548 -3.625 1.00 93.00 130 ASP A N 1
ATOM 980 C CA . ASP A 1 130 ? -9.508 -7.705 -4.518 1.00 93.00 130 ASP A CA 1
ATOM 981 C C . ASP A 1 130 ? -8.579 -8.791 -3.936 1.00 93.00 130 ASP A C 1
ATOM 983 O O . ASP A 1 130 ? -8.776 -9.984 -4.157 1.00 93.00 130 ASP A O 1
ATOM 987 N N . THR A 1 131 ? -7.569 -8.376 -3.169 1.00 87.44 131 THR A N 1
ATOM 988 C CA . THR A 1 131 ? -6.441 -9.223 -2.762 1.00 87.44 131 THR A CA 1
ATOM 989 C C . THR A 1 131 ? -6.609 -9.849 -1.379 1.00 87.44 131 THR A C 1
ATOM 991 O O . THR A 1 131 ? -6.360 -11.041 -1.205 1.00 87.44 131 THR A O 1
ATOM 994 N N . VAL A 1 132 ? -7.016 -9.061 -0.379 1.00 87.75 132 VAL A N 1
ATOM 995 C CA . VAL A 1 132 ? -7.050 -9.507 1.025 1.00 87.75 132 VAL A CA 1
ATOM 996 C C . VAL A 1 132 ? -8.026 -10.673 1.238 1.00 87.75 132 VAL A C 1
ATOM 998 O O . VAL A 1 132 ? -7.630 -11.652 1.873 1.00 87.75 132 VAL A O 1
ATOM 1001 N N . PRO A 1 133 ? -9.252 -10.671 0.668 1.00 89.06 133 PRO A N 1
ATOM 1002 C CA . PRO A 1 133 ? -10.163 -11.815 0.782 1.00 89.06 133 PRO A CA 1
ATOM 1003 C C . PRO A 1 133 ? -9.631 -13.098 0.128 1.00 89.06 133 PRO A C 1
ATOM 1005 O O . PRO A 1 133 ? -10.055 -14.188 0.500 1.00 89.06 133 PRO A O 1
ATOM 1008 N N . ALA A 1 134 ? -8.699 -12.982 -0.825 1.00 86.31 134 ALA A N 1
ATOM 1009 C CA . ALA A 1 134 ? -8.039 -14.117 -1.465 1.00 86.31 134 ALA A CA 1
ATOM 1010 C C . ALA A 1 134 ? -6.867 -14.688 -0.636 1.00 86.31 134 ALA A C 1
ATOM 1012 O O . ALA A 1 134 ? -6.212 -15.629 -1.079 1.00 86.31 134 ALA A O 1
ATOM 1013 N N . GLY A 1 135 ? -6.592 -14.141 0.557 1.00 79.12 135 GLY A N 1
ATOM 1014 C CA . GLY A 1 135 ? -5.513 -14.592 1.445 1.00 79.12 135 GLY A CA 1
ATOM 1015 C C . GLY A 1 135 ? -4.121 -14.077 1.065 1.00 79.12 135 GLY A C 1
ATOM 1016 O O . GLY A 1 135 ? -3.115 -14.578 1.566 1.00 79.12 135 GLY A O 1
ATOM 1017 N N . ASN A 1 136 ? -4.051 -13.086 0.179 1.00 83.62 136 ASN A N 1
ATOM 1018 C CA . ASN A 1 136 ? -2.803 -12.458 -0.238 1.00 83.62 136 ASN A CA 1
ATOM 1019 C C . ASN A 1 136 ? -2.444 -11.268 0.668 1.00 83.62 136 ASN A C 1
ATOM 1021 O O . ASN A 1 136 ? -3.310 -10.628 1.268 1.00 83.62 136 ASN A O 1
ATOM 1025 N N . LEU A 1 137 ? -1.151 -10.950 0.717 1.00 84.62 137 LEU A N 1
ATOM 1026 C CA . LEU A 1 137 ? -0.581 -9.848 1.488 1.00 84.62 137 LEU A CA 1
ATOM 1027 C C . LEU A 1 137 ? -0.150 -8.702 0.565 1.00 84.62 137 LEU A C 1
ATOM 1029 O O . LEU A 1 137 ? 0.147 -8.908 -0.614 1.00 84.62 137 LEU A O 1
ATOM 1033 N N . LEU A 1 138 ? -0.116 -7.491 1.122 1.00 87.12 138 LEU A N 1
ATOM 1034 C CA . LEU A 1 138 ? 0.278 -6.268 0.425 1.00 87.12 138 LEU A CA 1
ATOM 1035 C C . LEU A 1 138 ? 1.677 -5.854 0.877 1.00 87.12 138 LEU A C 1
ATOM 1037 O O . LEU A 1 138 ? 1.940 -5.665 2.065 1.00 87.12 138 LEU A O 1
ATOM 1041 N N . PHE A 1 139 ? 2.556 -5.672 -0.095 1.00 87.31 139 PHE A N 1
ATOM 1042 C CA . PHE A 1 139 ? 3.952 -5.322 0.102 1.00 87.31 139 PHE A CA 1
ATOM 1043 C C . PHE A 1 139 ? 4.271 -3.996 -0.574 1.00 87.31 139 PHE A C 1
ATOM 1045 O O . PHE A 1 139 ? 3.633 -3.623 -1.555 1.00 87.31 139 PHE A O 1
ATOM 1052 N N . VAL A 1 140 ? 5.278 -3.305 -0.058 1.00 88.25 140 VAL A N 1
ATOM 1053 C CA . VAL A 1 140 ? 5.816 -2.058 -0.589 1.00 88.25 140 VAL A CA 1
ATOM 1054 C C . VAL A 1 140 ? 7.224 -2.340 -1.076 1.00 88.25 140 VAL A C 1
ATOM 1056 O O . VAL A 1 140 ? 8.091 -2.688 -0.284 1.00 88.25 140 VAL A O 1
ATOM 1059 N N . TRP A 1 141 ? 7.457 -2.194 -2.373 1.00 86.75 141 TRP A N 1
ATOM 1060 C CA . TRP A 1 141 ? 8.774 -2.293 -2.985 1.00 86.75 141 TRP A CA 1
ATOM 1061 C C . TRP A 1 141 ? 9.328 -0.890 -3.215 1.00 86.75 141 TRP A C 1
ATOM 1063 O O . TRP A 1 141 ? 8.791 -0.135 -4.027 1.00 86.75 141 TRP A O 1
ATOM 1073 N N . ASN A 1 142 ? 10.392 -0.543 -2.489 1.00 78.75 142 ASN A N 1
ATOM 1074 C CA . ASN A 1 142 ? 11.124 0.705 -2.684 1.00 78.75 142 ASN A CA 1
ATOM 1075 C C . ASN A 1 142 ? 12.389 0.434 -3.503 1.00 78.75 142 ASN A C 1
ATOM 1077 O O . ASN A 1 142 ? 13.285 -0.276 -3.040 1.00 78.75 142 ASN A O 1
ATOM 1081 N N . CYS A 1 143 ? 12.486 1.026 -4.695 1.00 69.31 143 CYS A N 1
ATOM 1082 C CA . CYS A 1 143 ? 13.726 1.037 -5.470 1.00 69.31 143 CYS A CA 1
ATOM 1083 C C . CYS A 1 143 ? 14.310 2.450 -5.505 1.00 69.31 143 CYS A C 1
ATOM 1085 O O . CYS A 1 143 ? 13.583 3.415 -5.768 1.00 69.31 143 CYS A O 1
ATOM 1087 N N . LEU A 1 144 ? 15.611 2.571 -5.227 1.00 59.31 144 LEU A N 1
ATOM 1088 C CA . LEU A 1 144 ? 16.341 3.843 -5.258 1.00 59.31 144 LEU A CA 1
ATOM 1089 C C . LEU A 1 144 ? 16.430 4.392 -6.687 1.00 59.31 144 LEU A C 1
ATOM 1091 O O . LEU A 1 144 ? 16.836 3.631 -7.589 1.00 59.31 144 LEU A O 1
#

Sequence (144 aa):
MFTDVFSAGPGSLPGYRAAGFPDPTTFGYATVRAKGLDPVSLAALDVLLSDVPFKTALETANATPVDNPDLYAAPVITTLSERVVSMLPAVGDDSLGRLATDWRQNPELINRDPTALHTWLQQVRKLCRDTVPAGNLLFVWNCL

Radius of gyration: 14.48 Å; chains: 1; bounding box: 38×39×31 Å

Secondary structure (DSSP, 8-state):
-EEEEEEE-TTTHHHHHHTT---TTTTT-EEEEEES--HHHHHHHHHHHH---HHHHHHHHH--SSSS--TTTS-EEEEPPHHHHHHGGG--HHHHHHHHHHHTTSGGGTTS-HHHHHHHHHHHHHHHHHHGGGT-EEEEEEE-

Organism: NCBI:txid76021

Foldseek 3Di:
DKKKKWKDAPVCVVVCVVVQNPDCVVVPTDIQIDDQCAQLLLLLLLCLQPVDDSVVSSCQSQAAPDDDDPVPRHFRKGFRHPSCLPRLLVQDLVRLLVSLVSSCVPPSNVPPDSVVSSVSSVSVSVCSVVRVVVNITIIMGDDD